Protein AF-A0AAJ4EI04-F1 (afdb_monomer_lite)

Structure (mmCIF, N/CA/C/O backbone):
data_AF-A0AAJ4EI04-F1
#
_entry.id   AF-A0AAJ4EI04-F1
#
loop_
_atom_site.group_PDB
_atom_site.id
_atom_site.type_symbol
_atom_site.label_atom_id
_atom_site.label_alt_id
_atom_site.label_comp_id
_atom_site.label_asym_id
_atom_site.label_entity_id
_atom_site.label_seq_id
_atom_site.pdbx_PDB_ins_code
_atom_site.Cartn_x
_atom_site.Cartn_y
_atom_site.Cartn_z
_atom_site.occupancy
_atom_site.B_iso_or_equiv
_atom_site.auth_seq_id
_atom_site.auth_comp_id
_atom_site.auth_asym_id
_atom_site.auth_atom_id
_atom_site.pdbx_PDB_model_num
ATOM 1 N N . MET A 1 1 ? -4.754 -14.774 -13.300 1.00 37.78 1 MET A N 1
ATOM 2 C CA . MET A 1 1 ? -5.335 -13.905 -14.347 1.00 37.78 1 MET A CA 1
ATOM 3 C C . MET A 1 1 ? -5.251 -12.478 -13.816 1.00 37.78 1 MET A C 1
ATOM 5 O O . MET A 1 1 ? -5.913 -12.200 -12.828 1.00 37.78 1 MET A O 1
ATOM 9 N N . LEU A 1 2 ? -4.369 -11.623 -14.353 1.00 42.38 2 LEU A N 1
ATOM 10 C CA . LEU A 1 2 ? -4.310 -10.203 -13.968 1.00 42.38 2 LEU A CA 1
ATOM 11 C C . LEU A 1 2 ? -5.656 -9.576 -14.344 1.00 42.38 2 LEU A C 1
ATOM 13 O O . LEU A 1 2 ? -5.973 -9.456 -15.527 1.00 42.38 2 LEU A O 1
ATOM 17 N N . THR A 1 3 ? -6.494 -9.260 -13.361 1.00 47.09 3 THR A N 1
ATOM 18 C CA . THR A 1 3 ? -7.736 -8.535 -13.624 1.00 47.09 3 THR A CA 1
ATOM 19 C C . THR A 1 3 ? -7.362 -7.163 -14.186 1.00 47.09 3 THR A C 1
ATOM 21 O O . THR A 1 3 ? -6.405 -6.538 -13.729 1.00 47.09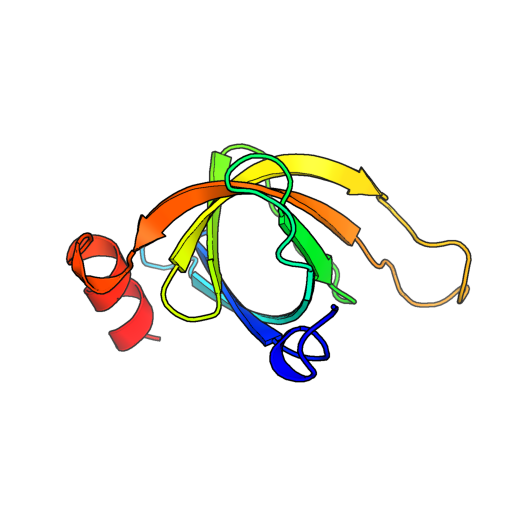 3 THR A O 1
ATOM 24 N N . LYS A 1 4 ? -8.096 -6.671 -15.197 1.00 49.34 4 LYS A N 1
ATOM 25 C CA . LYS A 1 4 ? -7.868 -5.334 -15.788 1.00 49.34 4 LYS A CA 1
ATOM 26 C C . LYS A 1 4 ? -7.805 -4.215 -14.732 1.00 49.34 4 LYS A C 1
ATOM 28 O O . LYS A 1 4 ? -7.178 -3.196 -14.984 1.00 49.34 4 LYS A O 1
ATOM 33 N N . ASN A 1 5 ? -8.383 -4.443 -13.550 1.00 52.00 5 ASN A N 1
ATOM 34 C CA . ASN A 1 5 ? -8.372 -3.544 -12.394 1.00 52.00 5 ASN A CA 1
ATOM 35 C C . ASN A 1 5 ? -6.979 -3.319 -11.774 1.00 52.00 5 ASN A C 1
ATOM 37 O O . ASN A 1 5 ? -6.815 -2.377 -11.006 1.00 52.00 5 ASN A O 1
ATOM 41 N N . GLY A 1 6 ? -5.988 -4.169 -12.063 1.00 57.62 6 GLY A N 1
ATOM 42 C CA . GLY A 1 6 ? -4.619 -3.984 -11.573 1.00 57.62 6 GLY A CA 1
ATOM 43 C C . GLY A 1 6 ? -3.852 -2.878 -12.306 1.00 57.62 6 GLY A C 1
ATOM 44 O O . GLY A 1 6 ? -3.047 -2.159 -11.711 1.00 57.62 6 GLY A O 1
ATOM 45 N N . LEU A 1 7 ? -4.136 -2.691 -13.599 1.00 62.56 7 LEU A N 1
ATOM 46 C CA . LEU A 1 7 ? -3.555 -1.633 -14.427 1.00 62.56 7 LEU A CA 1
ATOM 47 C C . LEU A 1 7 ? -4.177 -0.279 -14.069 1.00 62.56 7 LEU A C 1
ATOM 49 O O . LEU A 1 7 ? -5.343 -0.033 -14.359 1.00 62.56 7 LEU A O 1
ATOM 53 N N . ASN A 1 8 ? -3.365 0.614 -13.492 1.00 71.69 8 ASN A N 1
ATOM 54 C CA . ASN A 1 8 ? -3.748 1.953 -13.022 1.00 71.69 8 ASN A CA 1
ATOM 55 C C . ASN A 1 8 ? -4.670 1.962 -11.793 1.00 71.69 8 ASN A C 1
ATOM 57 O O . ASN A 1 8 ? -5.552 2.817 -11.684 1.00 71.69 8 ASN A O 1
ATOM 61 N N . ALA A 1 9 ? -4.454 1.033 -10.863 1.00 82.69 9 ALA A N 1
ATOM 62 C CA . ALA A 1 9 ? -5.127 1.051 -9.578 1.00 82.69 9 ALA A CA 1
ATOM 63 C C . ALA A 1 9 ? -4.814 2.347 -8.815 1.00 82.69 9 ALA A C 1
ATOM 65 O O . ALA A 1 9 ? -3.668 2.799 -8.720 1.00 82.69 9 ALA A O 1
ATOM 66 N N . GLU A 1 10 ? -5.859 2.947 -8.261 1.00 87.81 10 GLU A N 1
ATOM 67 C CA . GLU A 1 10 ? -5.740 4.101 -7.388 1.00 87.81 10 GLU A CA 1
ATOM 68 C C . GLU A 1 10 ? -5.357 3.634 -5.981 1.00 87.81 10 GLU A C 1
ATOM 70 O O . GLU A 1 10 ? -6.025 2.776 -5.398 1.00 87.81 10 GLU A O 1
ATOM 75 N N . ALA A 1 11 ? -4.265 4.180 -5.451 1.00 89.75 11 ALA A N 1
ATOM 76 C CA . ALA A 1 11 ? -3.708 3.792 -4.169 1.00 89.75 11 ALA A CA 1
ATOM 77 C C . ALA A 1 11 ? -3.556 5.000 -3.239 1.00 89.75 11 ALA A C 1
ATOM 79 O O . ALA A 1 11 ? -3.079 6.064 -3.638 1.00 89.75 11 ALA A O 1
ATOM 80 N N . TYR A 1 12 ? -3.924 4.811 -1.973 1.00 90.81 12 TYR A N 1
ATOM 81 C CA . TYR A 1 12 ? -3.704 5.783 -0.905 1.00 90.81 12 TYR A CA 1
ATOM 82 C C . TYR A 1 12 ? -2.552 5.311 -0.022 1.00 90.81 12 TYR A C 1
ATOM 84 O O . TYR A 1 12 ? -2.661 4.284 0.644 1.00 90.81 12 TYR A O 1
ATOM 92 N N . PHE A 1 13 ? -1.458 6.065 0.006 1.00 89.31 13 PHE A N 1
ATOM 93 C CA . PHE A 1 13 ? -0.289 5.801 0.841 1.00 89.31 13 PHE A CA 1
ATOM 94 C C . PHE A 1 13 ? -0.375 6.612 2.128 1.00 89.31 13 PHE A C 1
ATOM 96 O O . PHE A 1 13 ? -0.415 7.837 2.078 1.00 89.31 13 PHE A O 1
ATOM 103 N N . VAL A 1 14 ? -0.375 5.944 3.278 1.00 87.69 14 VAL A N 1
ATOM 104 C CA . VAL A 1 14 ? -0.352 6.569 4.605 1.00 87.69 14 VAL A CA 1
ATOM 105 C C . VAL A 1 14 ? 1.082 6.550 5.128 1.00 87.69 14 VAL A C 1
ATOM 107 O O . VAL A 1 14 ? 1.523 5.574 5.739 1.00 87.69 14 VAL A O 1
ATOM 110 N N . ILE A 1 15 ? 1.804 7.642 4.886 1.00 83.25 15 ILE A N 1
ATOM 111 C CA . ILE A 1 15 ? 3.243 7.750 5.148 1.00 83.25 15 ILE A CA 1
ATOM 112 C C . ILE A 1 15 ? 3.490 8.123 6.614 1.00 83.25 15 ILE A C 1
ATOM 114 O O . ILE A 1 15 ? 2.901 9.066 7.154 1.00 83.25 15 ILE A O 1
ATOM 118 N N . ASN A 1 16 ? 4.393 7.402 7.279 1.00 76.31 16 ASN A N 1
ATOM 119 C CA . ASN A 1 16 ? 4.690 7.531 8.708 1.00 76.31 16 ASN A CA 1
ATOM 120 C C . ASN A 1 16 ? 3.458 7.331 9.617 1.00 76.31 16 ASN A C 1
ATOM 122 O O . ASN A 1 16 ? 3.448 7.804 10.754 1.00 76.31 16 ASN A O 1
ATOM 126 N N . SER A 1 17 ? 2.393 6.684 9.122 1.00 65.94 17 SER A N 1
ATOM 127 C CA . SER A 1 17 ? 1.133 6.453 9.853 1.00 65.94 17 SER A CA 1
ATOM 128 C C . SER A 1 17 ? 0.473 7.715 10.450 1.00 65.94 17 SER A C 1
ATOM 130 O O . SER A 1 17 ? -0.322 7.620 11.391 1.00 65.94 17 SER A O 1
ATOM 132 N N . LYS A 1 18 ? 0.780 8.909 9.918 1.00 68.69 18 LYS A N 1
ATOM 133 C CA . LYS A 1 18 ? 0.216 10.186 10.382 1.00 68.69 18 LYS A CA 1
ATOM 134 C C . LYS A 1 18 ? -0.941 10.638 9.479 1.00 68.69 18 LYS A C 1
ATOM 136 O O . LYS A 1 18 ? -0.796 10.586 8.261 1.00 68.69 18 LYS A O 1
ATOM 141 N N . PRO A 1 19 ? -2.041 11.177 10.044 1.00 64.12 19 PRO A N 1
ATOM 142 C CA . PRO A 1 19 ? -3.211 11.603 9.272 1.00 64.12 19 PRO A CA 1
ATOM 143 C C . PRO A 1 19 ? -2.925 12.605 8.150 1.00 64.12 19 PRO A C 1
ATOM 145 O O . PRO A 1 19 ? -3.536 12.543 7.094 1.00 64.12 19 PRO A O 1
ATOM 148 N N . LYS A 1 20 ? -1.981 13.524 8.379 1.00 69.56 20 LYS A N 1
ATOM 149 C CA . LYS A 1 20 ? -1.640 14.602 7.437 1.00 69.56 20 LYS A CA 1
ATOM 150 C C . LYS A 1 20 ? -0.795 14.138 6.245 1.00 69.56 20 LYS A C 1
ATOM 152 O O . LYS A 1 20 ? -0.560 14.919 5.335 1.00 69.56 20 LYS A O 1
ATOM 157 N N . ASN A 1 21 ? -0.339 12.887 6.256 1.00 82.62 21 ASN A N 1
ATOM 158 C CA . ASN A 1 21 ? 0.604 12.349 5.281 1.00 82.62 21 ASN A CA 1
ATOM 159 C C . ASN A 1 21 ? -0.027 11.219 4.464 1.00 82.62 21 ASN A C 1
ATOM 161 O O . ASN A 1 21 ? 0.617 10.203 4.196 1.00 82.62 21 ASN A O 1
ATOM 165 N N . VAL A 1 22 ? -1.300 11.375 4.110 1.00 87.06 22 VAL A N 1
ATOM 166 C CA . VAL A 1 22 ? -1.918 10.519 3.104 1.00 87.06 22 VAL A CA 1
ATOM 167 C C . VAL A 1 22 ? -1.605 11.110 1.729 1.00 87.06 22 VAL A C 1
ATOM 169 O O . VAL A 1 22 ? -1.638 12.327 1.545 1.00 87.06 22 VAL A O 1
ATOM 172 N N . LYS A 1 23 ? -1.214 10.262 0.783 1.00 88.81 23 LYS A N 1
ATOM 173 C CA . LYS A 1 23 ? -0.999 10.649 -0.610 1.00 88.81 23 LYS A CA 1
ATOM 174 C C . LYS A 1 23 ? -1.725 9.694 -1.531 1.00 88.81 23 LYS A C 1
ATOM 176 O O . LYS A 1 23 ? -1.576 8.479 -1.417 1.00 88.81 23 LYS 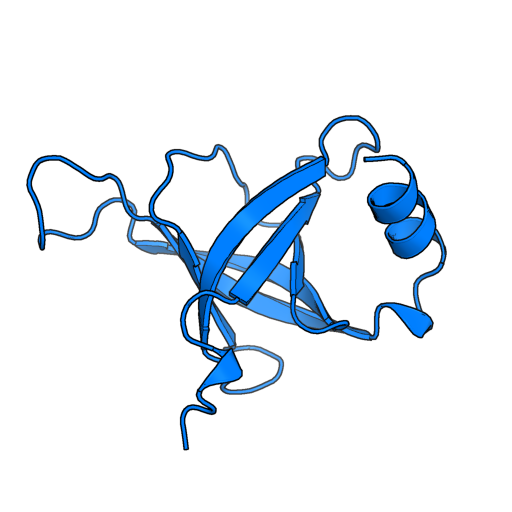A O 1
ATOM 181 N N . LYS A 1 24 ? -2.482 10.268 -2.454 1.00 90.44 24 LYS A N 1
ATOM 182 C CA . LYS A 1 24 ? -3.232 9.554 -3.476 1.00 90.44 24 LYS A CA 1
ATOM 183 C C . LYS A 1 24 ? -2.406 9.481 -4.757 1.00 90.44 24 LYS A C 1
ATOM 185 O O . LYS A 1 24 ? -2.046 10.519 -5.301 1.00 90.44 24 LYS A O 1
ATOM 190 N N . ILE A 1 25 ? -2.098 8.271 -5.217 1.00 88.31 25 ILE A N 1
ATOM 191 C CA . ILE A 1 25 ? -1.232 8.023 -6.379 1.00 88.31 25 ILE A CA 1
ATOM 192 C C . ILE A 1 25 ? -1.835 6.914 -7.239 1.00 88.31 25 ILE A C 1
ATOM 194 O O . ILE A 1 25 ? -2.478 5.994 -6.733 1.00 88.31 25 ILE A O 1
ATOM 198 N N . LYS A 1 26 ? -1.611 6.983 -8.553 1.00 87.06 26 LYS A N 1
ATOM 199 C CA . LYS A 1 26 ? -1.928 5.882 -9.468 1.00 87.06 26 LYS A CA 1
ATOM 200 C C . LYS A 1 26 ? -0.731 4.949 -9.597 1.00 87.06 26 LYS A C 1
ATOM 202 O O . LYS A 1 26 ? 0.383 5.385 -9.874 1.00 87.06 26 LYS A O 1
ATOM 207 N N . GLY A 1 27 ? -0.973 3.658 -9.416 1.00 86.12 27 GLY A N 1
ATOM 208 C CA . GLY A 1 27 ? 0.045 2.624 -9.538 1.00 86.12 27 GLY A CA 1
ATOM 209 C C . GLY A 1 27 ? -0.438 1.440 -10.361 1.00 86.12 27 GLY A C 1
ATOM 210 O O . GLY A 1 27 ? -1.625 1.268 -10.630 1.00 86.12 27 GLY A O 1
ATOM 211 N N . HIS A 1 28 ? 0.496 0.592 -10.761 1.00 88.31 28 HIS A N 1
ATOM 212 C CA . HIS A 1 28 ? 0.179 -0.729 -11.276 1.00 88.31 28 HIS A CA 1
ATOM 213 C C . HIS A 1 28 ? 0.177 -1.709 -10.105 1.00 88.31 28 HIS A C 1
ATOM 215 O O . HIS A 1 28 ? 1.226 -2.000 -9.529 1.00 88.31 28 HIS A O 1
ATOM 221 N N . PHE A 1 29 ? -1.009 -2.176 -9.729 1.00 88.69 29 PHE A N 1
ATOM 222 C CA . PHE A 1 29 ? -1.205 -3.117 -8.638 1.00 88.69 29 PHE A CA 1
ATOM 223 C C . PHE A 1 29 ? -1.375 -4.531 -9.186 1.00 88.69 29 PHE A C 1
ATOM 225 O O . PHE A 1 29 ? -2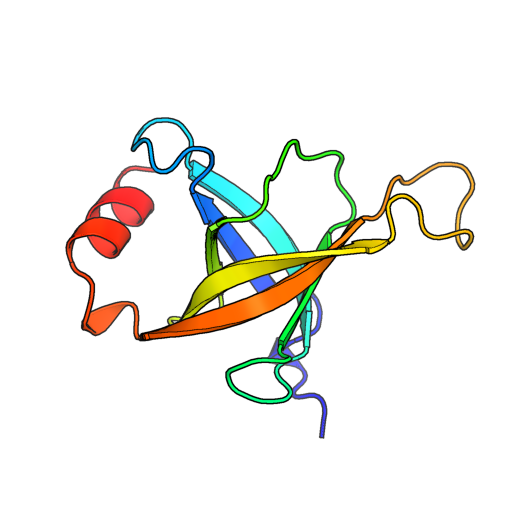.192 -4.784 -10.067 1.00 88.69 29 PHE A O 1
ATOM 232 N N . VAL A 1 30 ? -0.611 -5.466 -8.637 1.00 87.25 30 VAL A N 1
ATOM 233 C CA . VAL A 1 30 ? -0.702 -6.887 -8.950 1.00 87.25 30 VAL A CA 1
ATOM 234 C C . VAL A 1 30 ? -1.052 -7.623 -7.668 1.00 87.25 30 VAL A C 1
ATOM 236 O O . VAL A 1 30 ? -0.204 -7.833 -6.799 1.00 87.25 30 VAL A O 1
ATOM 239 N N . GLU A 1 31 ? -2.315 -8.014 -7.557 1.00 82.69 31 GLU A N 1
ATOM 240 C CA . GLU A 1 31 ? -2.779 -8.900 -6.496 1.00 82.69 31 GLU A CA 1
ATOM 241 C C . GLU A 1 31 ? -2.348 -10.330 -6.821 1.00 82.69 31 GLU A C 1
ATOM 243 O O . GLU A 1 31 ? -2.650 -10.838 -7.901 1.00 82.69 31 GLU A O 1
ATOM 248 N N . ASN A 1 32 ? -1.605 -10.963 -5.913 1.00 76.25 32 ASN A N 1
ATOM 249 C CA . ASN A 1 32 ? -1.062 -12.303 -6.155 1.00 76.25 32 ASN A CA 1
ATOM 250 C C . ASN A 1 32 ? -1.431 -13.269 -5.023 1.00 76.25 32 ASN A C 1
ATOM 252 O O . ASN A 1 32 ? -2.002 -14.321 -5.274 1.00 76.25 32 ASN A O 1
ATOM 256 N N . LEU A 1 33 ? -1.136 -12.894 -3.775 1.00 68.56 33 LEU A N 1
ATOM 257 C CA . LEU A 1 33 ? -1.455 -13.604 -2.529 1.00 68.56 33 LEU A CA 1
ATOM 258 C C . LEU A 1 33 ? -1.410 -12.582 -1.372 1.00 68.56 33 LEU A C 1
ATOM 260 O O . LEU A 1 33 ? -0.788 -11.523 -1.547 1.00 68.56 33 LEU A O 1
ATOM 264 N N . PRO A 1 34 ? -1.976 -12.873 -0.181 1.00 71.50 34 PRO A N 1
ATOM 265 C CA . PRO A 1 34 ? -1.998 -11.921 0.930 1.00 71.50 34 PRO A CA 1
ATOM 266 C C . PRO A 1 34 ? -0.612 -11.425 1.364 1.00 71.50 34 PRO A C 1
ATOM 268 O O . PRO A 1 34 ? -0.534 -10.348 1.920 1.00 71.50 34 PRO A O 1
ATOM 271 N N . ILE A 1 35 ? 0.492 -12.128 1.092 1.00 73.50 35 ILE A N 1
ATOM 272 C CA . ILE A 1 35 ? 1.849 -11.712 1.526 1.00 73.50 35 ILE A CA 1
ATOM 273 C C . ILE A 1 35 ? 2.757 -11.315 0.336 1.00 73.50 35 ILE A C 1
ATOM 275 O O . ILE A 1 35 ? 3.910 -10.936 0.508 1.00 73.50 35 ILE A O 1
ATOM 279 N N . ASN A 1 36 ? 2.253 -11.378 -0.901 1.00 81.81 36 ASN A N 1
ATOM 280 C CA . ASN A 1 36 ? 3.064 -11.190 -2.115 1.00 81.81 36 ASN A CA 1
ATOM 281 C C . ASN A 1 36 ? 2.401 -10.301 -3.170 1.00 81.81 36 ASN A C 1
ATOM 283 O O . ASN A 1 36 ? 2.762 -10.360 -4.349 1.00 81.81 36 ASN A O 1
ATOM 287 N N . SER A 1 37 ? 1.431 -9.487 -2.762 1.00 88.69 37 SER A N 1
ATOM 288 C CA . SER A 1 37 ? 0.877 -8.479 -3.660 1.00 88.69 37 SER A CA 1
ATOM 289 C C . SER A 1 37 ? 1.941 -7.422 -3.949 1.00 88.69 37 SER A C 1
ATOM 291 O O . SER A 1 37 ? 2.865 -7.221 -3.158 1.00 88.69 37 SER A O 1
ATOM 293 N N . LYS A 1 38 ? 1.868 -6.780 -5.109 1.00 90.19 38 LYS A N 1
ATOM 294 C CA . LYS A 1 38 ? 2.880 -5.821 -5.551 1.00 90.19 38 LYS A CA 1
ATOM 295 C C . LYS A 1 38 ? 2.229 -4.543 -6.026 1.00 90.19 38 LYS A C 1
ATOM 297 O O . LYS A 1 38 ? 1.161 -4.586 -6.629 1.00 90.19 38 LYS A O 1
ATOM 302 N N . ILE A 1 39 ? 2.896 -3.420 -5.804 1.00 89.06 39 ILE A N 1
ATOM 303 C CA . ILE A 1 39 ? 2.522 -2.153 -6.423 1.00 89.06 39 ILE A CA 1
ATOM 304 C C . ILE A 1 39 ? 3.746 -1.494 -7.042 1.00 89.06 39 ILE A C 1
ATOM 306 O O . ILE A 1 39 ? 4.808 -1.421 -6.424 1.00 89.06 39 ILE A O 1
ATOM 310 N N . ILE A 1 40 ? 3.585 -1.034 -8.276 1.00 88.25 40 ILE A N 1
ATOM 311 C CA . ILE A 1 40 ? 4.588 -0.277 -9.015 1.00 88.25 40 ILE A CA 1
ATOM 312 C C . ILE A 1 40 ? 4.062 1.145 -9.156 1.00 88.25 40 ILE A C 1
ATOM 314 O O . ILE A 1 40 ? 2.971 1.350 -9.688 1.00 88.25 40 ILE A O 1
ATOM 318 N N . ILE A 1 41 ? 4.830 2.121 -8.688 1.00 86.19 41 ILE A N 1
ATOM 319 C CA . ILE A 1 41 ? 4.519 3.546 -8.831 1.00 86.19 41 ILE A CA 1
ATOM 320 C C . ILE A 1 41 ? 5.531 4.197 -9.765 1.00 86.19 41 ILE A C 1
ATOM 322 O O . ILE A 1 41 ? 6.695 3.802 -9.789 1.00 86.19 41 ILE A O 1
ATOM 326 N N . LEU A 1 42 ? 5.081 5.180 -10.542 1.00 79.19 42 LEU A N 1
ATOM 327 C CA . LEU A 1 42 ? 5.902 5.927 -11.503 1.00 79.19 42 LEU A CA 1
ATOM 328 C C . LEU A 1 42 ? 6.183 7.357 -11.016 1.00 79.19 42 LEU A C 1
ATOM 330 O O . LEU A 1 42 ? 6.324 8.274 -11.819 1.00 79.19 42 LEU A O 1
ATOM 334 N N . GLU A 1 43 ? 6.22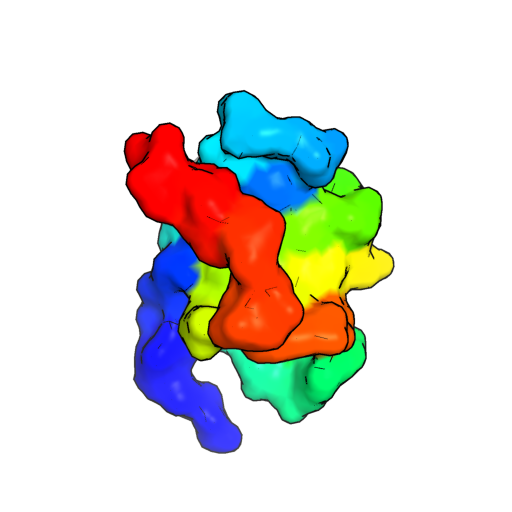9 7.541 -9.700 1.00 76.69 43 GLU A N 1
ATOM 335 C CA . GLU A 1 43 ? 6.471 8.816 -9.031 1.00 76.69 43 GLU A CA 1
ATOM 336 C C . GLU A 1 43 ? 7.529 8.610 -7.947 1.00 76.69 43 GLU A C 1
ATOM 338 O O . GLU A 1 43 ? 7.554 7.558 -7.298 1.00 76.69 43 GLU A O 1
ATOM 343 N N . ASP A 1 44 ? 8.377 9.619 -7.734 1.00 71.69 44 ASP A N 1
ATOM 344 C CA . ASP A 1 44 ? 9.298 9.618 -6.601 1.00 71.69 44 ASP A CA 1
ATOM 345 C C . ASP A 1 44 ? 8.499 9.867 -5.318 1.00 71.69 44 ASP A C 1
ATOM 347 O O . ASP A 1 44 ? 8.002 10.969 -5.051 1.00 7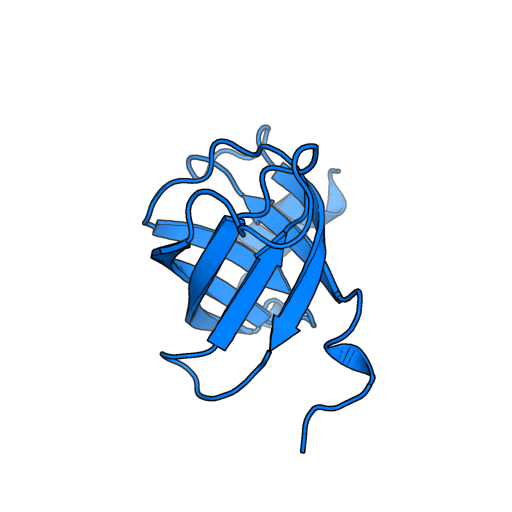1.69 44 ASP A O 1
ATOM 351 N N . LEU A 1 45 ? 8.320 8.799 -4.539 1.00 75.38 45 LEU A N 1
ATOM 352 C CA . LEU A 1 45 ? 7.668 8.868 -3.248 1.00 75.38 45 LEU A CA 1
ATOM 353 C C . LEU A 1 45 ? 8.542 8.259 -2.156 1.00 75.38 45 LEU A C 1
ATOM 355 O O . LEU A 1 45 ? 8.912 7.084 -2.184 1.00 75.38 45 LEU A O 1
ATOM 359 N N . LEU A 1 46 ? 8.799 9.072 -1.130 1.00 77.69 46 LEU A N 1
ATOM 360 C CA . LEU A 1 46 ? 9.465 8.663 0.101 1.00 77.69 46 LEU A CA 1
ATOM 361 C C . LEU A 1 46 ? 8.537 7.774 0.938 1.00 77.69 46 LEU A C 1
ATOM 363 O O . LEU A 1 46 ? 7.927 8.232 1.904 1.00 77.69 46 LEU A O 1
ATOM 367 N N . ILE A 1 47 ? 8.435 6.505 0.548 1.00 81.88 47 ILE A N 1
ATOM 368 C CA . ILE A 1 47 ? 7.709 5.472 1.286 1.00 81.88 47 ILE A CA 1
ATOM 369 C C . ILE A 1 47 ? 8.694 4.531 1.971 1.00 81.88 47 ILE A C 1
ATOM 371 O O . ILE A 1 47 ? 9.702 4.136 1.375 1.00 81.88 47 ILE A O 1
ATOM 375 N N . LYS A 1 48 ? 8.393 4.157 3.215 1.00 84.62 48 LYS A N 1
ATOM 376 C CA . LYS A 1 48 ? 9.202 3.250 4.029 1.00 84.62 48 LYS A CA 1
ATOM 377 C C . LYS A 1 48 ? 8.495 1.918 4.250 1.00 84.62 48 LYS A C 1
ATOM 379 O O . LYS A 1 48 ? 7.288 1.775 4.067 1.00 84.62 48 LYS A O 1
ATOM 384 N N . GLU A 1 49 ? 9.272 0.927 4.665 1.00 86.81 49 GLU A N 1
ATOM 385 C CA . GLU A 1 49 ? 8.722 -0.322 5.180 1.00 86.81 49 GLU A CA 1
ATOM 386 C C . GLU A 1 49 ? 7.765 -0.039 6.350 1.00 86.81 49 GLU A C 1
ATOM 388 O O . GLU A 1 49 ? 7.994 0.879 7.139 1.00 86.81 49 GLU A O 1
ATOM 393 N N . ASN A 1 50 ? 6.694 -0.823 6.451 1.00 88.69 50 ASN A N 1
ATOM 394 C CA . ASN A 1 50 ? 5.576 -0.670 7.388 1.00 88.69 50 ASN A CA 1
ATOM 395 C C . ASN A 1 50 ? 4.630 0.515 7.150 1.00 88.69 50 ASN A C 1
ATOM 397 O O . ASN A 1 50 ? 3.618 0.607 7.854 1.00 88.69 50 ASN A O 1
ATOM 401 N N . ASP A 1 51 ? 4.879 1.375 6.157 1.00 90.88 51 ASP A N 1
ATOM 402 C CA . ASP A 1 51 ? 3.847 2.310 5.707 1.00 90.88 51 ASP A CA 1
ATOM 403 C C . ASP A 1 51 ? 2.647 1.535 5.150 1.00 90.88 51 ASP A C 1
ATOM 405 O O . ASP A 1 51 ? 2.782 0.443 4.584 1.00 90.88 51 ASP A O 1
ATOM 409 N N . ASN A 1 52 ? 1.453 2.098 5.340 1.00 92.06 52 ASN A N 1
ATOM 410 C CA . ASN A 1 52 ? 0.220 1.451 4.905 1.00 92.06 52 ASN A CA 1
ATOM 411 C C . ASN A 1 52 ? -0.159 1.957 3.516 1.00 92.06 52 ASN A C 1
ATOM 413 O O . ASN A 1 52 ? -0.080 3.155 3.245 1.00 92.06 52 ASN A O 1
ATOM 417 N N . VAL A 1 53 ? -0.622 1.056 2.660 1.00 92.00 53 VAL A N 1
ATOM 418 C CA . VAL A 1 53 ? -1.197 1.387 1.362 1.00 92.00 53 VAL A CA 1
ATOM 419 C C . VAL A 1 53 ? -2.593 0.794 1.267 1.00 92.00 53 VAL A C 1
ATOM 421 O O . VAL A 1 53 ? -2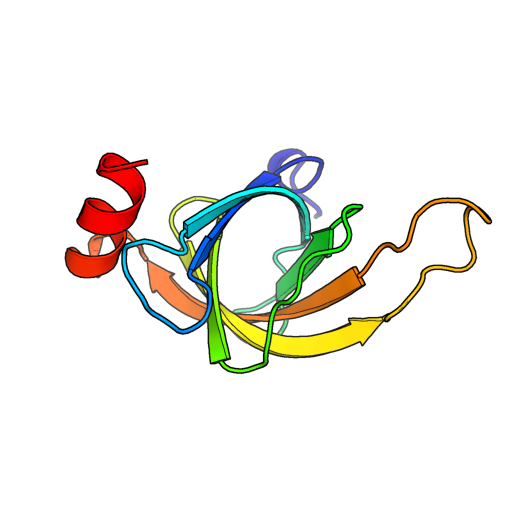.823 -0.349 1.655 1.00 92.00 53 VAL A O 1
ATOM 424 N N . ILE A 1 54 ? -3.537 1.581 0.773 1.00 92.38 54 ILE A N 1
ATOM 425 C CA . ILE A 1 54 ? -4.911 1.151 0.562 1.00 92.38 54 ILE A CA 1
ATOM 426 C C . ILE A 1 54 ? -5.160 1.113 -0.935 1.00 92.38 54 ILE A C 1
ATOM 428 O O . ILE A 1 54 ? -4.985 2.124 -1.610 1.00 92.38 54 ILE A O 1
ATOM 432 N N . VAL A 1 55 ? -5.567 -0.045 -1.444 1.00 90.62 55 VAL A N 1
ATOM 433 C CA . VAL A 1 55 ? -5.875 -0.259 -2.860 1.00 90.62 55 VAL A CA 1
ATOM 434 C C . VAL A 1 55 ? -7.020 -1.258 -2.971 1.00 90.62 55 VAL A C 1
ATOM 436 O O . VAL A 1 55 ? -7.066 -2.240 -2.231 1.00 90.62 55 VAL A O 1
ATOM 439 N N . ASN A 1 56 ? -7.984 -0.989 -3.853 1.00 88.19 56 ASN A N 1
ATOM 440 C CA . ASN A 1 56 ? -9.163 -1.840 -4.075 1.00 88.19 56 ASN A CA 1
ATOM 441 C C . ASN A 1 56 ? -9.933 -2.210 -2.787 1.00 88.19 56 ASN A C 1
ATOM 443 O O . ASN A 1 56 ? -10.436 -3.320 -2.649 1.00 88.19 56 ASN A O 1
ATOM 447 N N . GLY A 1 57 ? -10.007 -1.289 -1.819 1.00 87.56 57 GLY A N 1
ATOM 448 C CA . GLY A 1 57 ? -10.697 -1.522 -0.544 1.00 87.56 57 GLY A CA 1
ATOM 449 C C . GLY A 1 57 ? -9.955 -2.445 0.430 1.00 87.56 57 GLY A C 1
ATOM 450 O O . GLY A 1 57 ? -10.501 -2.766 1.482 1.00 87.56 57 GLY A O 1
ATOM 451 N N . ASN A 1 58 ? -8.719 -2.831 0.124 1.00 91.12 58 ASN A N 1
ATOM 452 C CA . ASN A 1 58 ? -7.844 -3.614 0.989 1.00 91.12 58 ASN A CA 1
ATOM 453 C C . ASN A 1 58 ? -6.735 -2.726 1.554 1.00 91.12 58 ASN A C 1
ATOM 455 O O . ASN A 1 58 ? -6.220 -1.845 0.865 1.00 91.12 58 ASN A O 1
ATOM 459 N N . VAL A 1 59 ? -6.363 -2.968 2.808 1.00 92.06 59 VAL A N 1
ATOM 460 C CA . VAL A 1 59 ? -5.253 -2.296 3.482 1.00 92.06 59 VAL A CA 1
ATOM 461 C C . VAL A 1 59 ? -4.071 -3.247 3.518 1.00 92.06 59 VAL A C 1
ATOM 463 O O . VAL A 1 59 ? -4.160 -4.349 4.057 1.00 92.06 59 VAL A O 1
ATOM 466 N N . PHE A 1 60 ? -2.951 -2.803 2.973 1.00 93.19 60 PHE A N 1
ATOM 467 C CA . PHE A 1 60 ? -1.687 -3.516 2.985 1.00 93.19 60 PHE A CA 1
ATOM 468 C C . PHE A 1 60 ? -0.636 -2.716 3.748 1.00 93.19 60 PHE A C 1
ATOM 470 O O . PHE A 1 60 ? -0.710 -1.492 3.845 1.00 93.19 60 PHE A O 1
ATOM 477 N N . LYS A 1 61 ? 0.388 -3.407 4.233 1.00 93.12 61 LYS A N 1
ATOM 478 C CA . LYS A 1 61 ? 1.660 -2.822 4.649 1.00 93.12 61 LYS A CA 1
ATOM 479 C C . LYS A 1 61 ? 2.711 -3.061 3.586 1.00 93.12 61 LYS A C 1
ATOM 481 O O . LYS A 1 61 ? 2.745 -4.128 2.973 1.00 93.12 61 LYS A O 1
ATOM 486 N N . ILE A 1 62 ? 3.605 -2.098 3.419 1.00 91.75 62 ILE A N 1
ATOM 487 C CA . ILE A 1 62 ? 4.810 -2.295 2.620 1.00 91.75 62 ILE A CA 1
ATOM 488 C C . ILE A 1 62 ? 5.759 -3.181 3.406 1.00 91.75 62 ILE A C 1
ATOM 490 O O . ILE A 1 62 ? 6.244 -2.795 4.466 1.00 91.75 62 ILE A O 1
ATOM 494 N N . SER A 1 63 ? 6.007 -4.371 2.877 1.00 89.69 63 SER A N 1
ATOM 495 C CA . SER A 1 63 ? 6.904 -5.343 3.490 1.00 89.69 63 SER A CA 1
ATOM 496 C C . SER A 1 63 ? 8.326 -5.219 2.959 1.00 89.69 63 SER A C 1
ATOM 498 O O . SER A 1 63 ? 9.270 -5.584 3.641 1.00 89.69 63 SER A O 1
ATOM 500 N N . GLN A 1 64 ? 8.495 -4.765 1.715 1.00 87.44 64 GLN A N 1
ATOM 501 C CA . GLN A 1 64 ? 9.813 -4.639 1.099 1.00 87.44 64 GLN A CA 1
ATOM 502 C C . GLN A 1 64 ? 9.763 -3.693 -0.099 1.00 87.44 64 GLN A C 1
ATOM 504 O O . GLN A 1 64 ? 8.826 -3.743 -0.897 1.00 87.44 64 GLN A O 1
ATOM 509 N N . LYS A 1 65 ? 10.810 -2.886 -0.287 1.00 85.50 65 LYS A N 1
ATOM 510 C CA . LYS A 1 65 ? 11.067 -2.202 -1.560 1.00 85.50 65 LYS A CA 1
ATOM 511 C C . LYS A 1 65 ? 11.865 -3.137 -2.474 1.00 85.50 65 LYS A C 1
ATOM 513 O O . LYS A 1 65 ? 12.960 -3.554 -2.110 1.00 85.50 65 LYS A O 1
ATOM 518 N N . ILE A 1 66 ? 11.295 -3.508 -3.619 1.00 81.19 66 ILE A N 1
ATOM 519 C CA . ILE A 1 66 ? 11.882 -4.473 -4.563 1.00 81.19 66 ILE A CA 1
ATOM 520 C C . ILE A 1 66 ? 12.788 -3.756 -5.572 1.00 81.19 66 ILE A C 1
ATOM 522 O O . ILE A 1 66 ? 13.917 -4.183 -5.791 1.00 81.19 66 ILE A O 1
ATOM 526 N N . ILE A 1 67 ? 12.313 -2.663 -6.178 1.00 73.31 67 ILE A N 1
ATOM 527 C CA . ILE A 1 67 ? 13.050 -1.919 -7.212 1.00 73.31 67 ILE A CA 1
ATOM 528 C C . ILE A 1 67 ? 13.097 -0.440 -6.831 1.00 73.31 67 ILE A C 1
ATOM 530 O O . ILE A 1 67 ? 12.069 0.147 -6.502 1.00 73.31 67 ILE A O 1
ATOM 534 N N . ASN A 1 68 ? 14.291 0.159 -6.895 1.00 65.19 68 ASN A N 1
ATOM 535 C CA . ASN A 1 68 ? 14.494 1.598 -6.688 1.00 65.19 68 ASN A CA 1
ATOM 536 C C . ASN A 1 68 ? 14.367 2.418 -7.982 1.00 65.19 68 ASN A C 1
ATOM 538 O O . ASN A 1 68 ? 13.965 3.572 -7.910 1.00 65.19 68 ASN A O 1
ATOM 542 N N . LYS A 1 69 ? 14.729 1.846 -9.141 1.00 63.28 69 LYS A N 1
ATOM 543 C CA . LYS A 1 69 ? 14.614 2.462 -10.476 1.00 63.28 69 LYS A CA 1
ATOM 544 C C . LYS A 1 69 ? 14.402 1.360 -11.523 1.00 63.28 69 LYS A C 1
ATOM 546 O O . LYS A 1 69 ? 15.275 0.500 -11.642 1.00 63.28 69 LYS A O 1
ATOM 551 N N . HIS A 1 70 ? 13.300 1.351 -12.289 1.00 54.94 70 HIS A N 1
ATOM 552 C CA . HIS A 1 70 ? 13.259 0.466 -13.466 1.00 54.94 70 HIS A CA 1
ATOM 553 C C . HIS A 1 70 ? 14.196 1.002 -14.552 1.00 54.94 70 HIS A C 1
ATOM 555 O O . HIS A 1 70 ? 14.156 2.192 -14.863 1.00 54.94 70 HIS A O 1
ATOM 561 N N . PRO A 1 71 ? 14.931 0.123 -15.249 1.00 54.25 71 PRO A N 1
ATOM 562 C CA . PRO A 1 71 ? 15.795 0.513 -16.362 1.00 54.25 71 PRO A CA 1
ATOM 563 C C . PRO A 1 71 ? 15.044 0.864 -17.665 1.00 54.25 71 PRO A C 1
ATOM 565 O O . PRO A 1 71 ? 15.680 1.097 -18.687 1.00 54.25 71 PRO A O 1
ATOM 568 N N . ILE A 1 72 ? 13.704 0.893 -17.676 1.00 55.59 72 ILE A N 1
ATOM 569 C CA . ILE A 1 72 ? 12.909 0.891 -18.922 1.00 55.59 72 ILE A CA 1
ATOM 570 C C . ILE A 1 72 ? 12.810 2.290 -19.565 1.00 55.59 72 ILE A C 1
ATOM 572 O O . ILE A 1 72 ? 12.677 2.393 -20.783 1.00 55.59 72 ILE A O 1
ATOM 576 N N . LYS A 1 73 ? 12.932 3.382 -18.796 1.00 51.53 73 LYS A N 1
ATOM 577 C CA . LYS A 1 73 ? 13.041 4.753 -19.331 1.00 51.53 73 LYS A CA 1
ATOM 578 C C . LYS A 1 73 ? 13.966 5.576 -18.440 1.00 51.53 73 LYS A C 1
ATOM 580 O O . LYS A 1 73 ? 13.694 5.709 -17.253 1.00 51.53 73 LYS A O 1
ATOM 585 N N . LYS A 1 74 ? 15.015 6.180 -19.014 1.00 49.66 74 LYS A N 1
ATOM 586 C CA . LYS A 1 74 ? 16.027 7.031 -18.338 1.00 49.66 74 LYS A CA 1
ATOM 587 C C . LYS A 1 74 ? 15.462 8.231 -17.539 1.00 49.66 74 LYS A C 1
ATOM 589 O O . LYS A 1 74 ? 16.242 8.990 -16.980 1.00 49.66 74 LYS A O 1
ATOM 594 N N . THR A 1 75 ? 14.142 8.420 -17.492 1.00 50.59 75 THR A N 1
ATOM 595 C CA . THR A 1 75 ? 13.463 9.622 -16.983 1.00 50.59 75 THR A CA 1
ATOM 596 C C . THR A 1 75 ? 12.412 9.367 -15.900 1.00 50.59 75 THR A C 1
ATOM 598 O O . THR A 1 75 ? 11.844 10.335 -15.412 1.00 50.59 75 THR A O 1
ATOM 601 N N . PHE A 1 76 ? 12.126 8.120 -15.505 1.00 52.56 76 PHE A N 1
ATOM 602 C CA . PHE A 1 76 ? 11.112 7.846 -14.477 1.00 52.56 76 PHE A CA 1
ATOM 603 C C . PHE A 1 76 ? 11.670 6.909 -13.408 1.00 52.56 76 PHE A C 1
ATOM 605 O O . PHE A 1 76 ? 11.960 5.743 -13.673 1.00 52.56 76 PHE A O 1
ATOM 612 N N . GLU A 1 77 ? 11.824 7.418 -12.189 1.00 56.28 77 GLU A N 1
ATOM 613 C CA . GLU A 1 77 ? 12.184 6.623 -11.016 1.00 56.28 77 GLU A CA 1
ATOM 614 C C . GLU A 1 77 ? 10.977 5.789 -10.582 1.00 56.28 77 GLU A C 1
ATOM 616 O O . GLU A 1 77 ? 10.267 6.119 -9.639 1.00 56.28 77 GLU A O 1
ATOM 621 N N . SER A 1 78 ? 10.677 4.715 -11.314 1.00 67.69 78 SER A N 1
ATOM 622 C CA . SER A 1 78 ? 9.614 3.817 -10.880 1.00 67.69 78 SER A CA 1
ATOM 623 C C . SER A 1 78 ? 10.091 2.962 -9.709 1.00 67.69 78 SER A C 1
ATOM 625 O O . SER A 1 78 ? 11.128 2.295 -9.819 1.00 67.69 78 SER A O 1
ATOM 627 N N . CYS A 1 79 ? 9.298 2.904 -8.647 1.00 80.50 79 CYS A N 1
ATOM 628 C CA . CYS A 1 79 ? 9.555 2.041 -7.503 1.00 80.50 79 CYS A CA 1
ATOM 629 C C . CYS A 1 79 ? 8.574 0.864 -7.491 1.00 80.50 79 CYS A C 1
ATOM 631 O O . CYS A 1 79 ? 7.376 1.051 -7.701 1.00 80.50 79 CYS A O 1
ATOM 633 N N . GLU A 1 80 ? 9.074 -0.343 -7.218 1.00 87.44 80 GLU A N 1
ATOM 634 C CA . GLU A 1 80 ? 8.245 -1.534 -6.984 1.00 87.44 80 GLU A CA 1
ATOM 635 C C . GLU A 1 80 ? 8.295 -1.905 -5.502 1.00 87.44 80 GLU A C 1
ATOM 637 O O . GLU A 1 80 ? 9.379 -1.996 -4.919 1.00 87.44 80 GLU A O 1
ATOM 642 N N . TYR A 1 81 ? 7.134 -2.165 -4.905 1.00 90.00 81 TYR A N 1
ATOM 643 C CA . TYR A 1 81 ? 6.995 -2.565 -3.508 1.00 90.00 81 TYR A CA 1
ATOM 644 C C . TYR A 1 81 ? 6.259 -3.895 -3.389 1.00 90.00 81 TYR A C 1
ATOM 646 O O . TYR A 1 81 ? 5.265 -4.130 -4.079 1.00 90.00 81 TYR A O 1
ATOM 654 N N . ARG A 1 82 ? 6.722 -4.740 -2.464 1.00 91.94 82 ARG A N 1
ATOM 655 C CA . ARG A 1 82 ? 5.979 -5.897 -1.967 1.00 91.94 82 ARG A CA 1
ATOM 656 C C . ARG A 1 82 ? 5.039 -5.455 -0.854 1.00 91.94 82 ARG A C 1
ATOM 658 O O . ARG A 1 82 ? 5.414 -4.659 0.010 1.00 91.94 82 ARG A O 1
ATOM 665 N N . LEU A 1 83 ? 3.835 -6.000 -0.891 1.00 92.25 83 LEU A N 1
ATOM 666 C CA . LEU A 1 83 ? 2.735 -5.683 -0.008 1.00 92.25 83 LEU A CA 1
ATOM 667 C C . LEU A 1 83 ? 2.253 -6.931 0.729 1.00 92.25 83 LEU A C 1
ATOM 669 O O . LEU A 1 83 ? 2.040 -7.985 0.121 1.00 92.25 83 LEU A O 1
ATOM 673 N N . THR A 1 84 ? 1.994 -6.747 2.019 1.00 92.56 84 THR A N 1
ATOM 674 C CA . THR A 1 84 ? 1.348 -7.728 2.889 1.00 92.56 84 THR A CA 1
ATOM 675 C C . THR A 1 84 ? -0.014 -7.203 3.317 1.00 92.56 84 THR A C 1
ATOM 677 O O . THR A 1 84 ? -0.109 -6.124 3.897 1.00 92.56 84 THR A O 1
ATOM 680 N N . LEU A 1 85 ? -1.068 -7.953 3.026 1.00 91.81 85 LEU A N 1
ATOM 681 C CA . LEU A 1 85 ? -2.441 -7.678 3.408 1.00 91.81 85 LEU A CA 1
ATOM 682 C C . LEU A 1 85 ? -2.534 -7.640 4.930 1.00 91.81 85 LEU A C 1
ATOM 684 O O . LEU A 1 85 ? -2.092 -8.558 5.618 1.00 91.81 85 LEU A O 1
ATOM 688 N N . VAL A 1 86 ? -3.116 -6.559 5.433 1.00 91.75 86 VAL A N 1
ATOM 689 C CA . VAL A 1 86 ? -3.458 -6.398 6.842 1.00 91.75 86 VAL A CA 1
ATOM 690 C C . VAL A 1 86 ? -4.902 -6.828 7.043 1.00 91.75 86 VAL A C 1
ATOM 692 O O . VAL A 1 86 ? -5.158 -7.756 7.799 1.00 91.75 86 VAL A O 1
ATOM 695 N N . ASP A 1 87 ? -5.832 -6.153 6.365 1.00 92.56 87 ASP A N 1
ATOM 696 C CA . ASP A 1 87 ? -7.270 -6.407 6.455 1.00 92.56 87 ASP A CA 1
ATOM 697 C C . ASP A 1 87 ? -8.016 -5.650 5.337 1.00 92.56 87 ASP A C 1
ATOM 699 O O . ASP A 1 87 ? -7.429 -4.877 4.575 1.00 92.56 87 ASP A O 1
ATOM 703 N N . GLN A 1 88 ? -9.331 -5.823 5.254 1.00 91.00 88 GLN A N 1
ATOM 704 C CA . GLN A 1 88 ? -10.217 -5.012 4.429 1.00 91.00 88 GLN A CA 1
ATOM 705 C C . GLN A 1 88 ? -10.451 -3.637 5.074 1.00 91.00 88 GLN A C 1
ATOM 707 O O . GLN A 1 88 ? -10.645 -3.514 6.282 1.00 91.00 88 GLN A O 1
ATOM 712 N N . LEU A 1 89 ? -10.522 -2.583 4.257 1.00 89.56 89 LEU A N 1
ATOM 713 C CA . LEU A 1 89 ? -10.721 -1.199 4.703 1.00 89.56 89 LEU A CA 1
ATOM 714 C C . LEU A 1 89 ? -11.985 -1.032 5.560 1.00 89.56 89 LEU A C 1
ATOM 716 O O . LEU A 1 89 ? -11.983 -0.249 6.507 1.00 89.56 89 LEU A O 1
ATOM 720 N N . LYS A 1 90 ? -13.048 -1.791 5.262 1.00 90.81 90 LYS A N 1
ATOM 721 C CA . LYS A 1 90 ? -14.303 -1.788 6.034 1.00 90.81 90 LYS A CA 1
ATOM 722 C C . LYS A 1 90 ? -14.128 -2.188 7.504 1.00 90.81 90 LYS A C 1
ATOM 724 O O . LYS A 1 90 ? -14.898 -1.735 8.341 1.00 90.81 90 LYS A O 1
ATOM 729 N N . ASN A 1 91 ? -13.107 -2.986 7.811 1.00 92.44 91 ASN A N 1
ATOM 730 C CA . ASN A 1 91 ? -12.806 -3.442 9.167 1.00 92.44 91 ASN A CA 1
ATOM 731 C C . ASN A 1 91 ? -11.916 -2.438 9.920 1.00 92.44 91 ASN A C 1
ATOM 733 O O . ASN A 1 91 ? -11.657 -2.592 11.111 1.00 92.44 91 ASN A O 1
ATOM 737 N N . LEU A 1 92 ? -11.447 -1.389 9.236 1.00 90.38 92 LEU A N 1
ATOM 738 C CA . LEU A 1 92 ? -10.455 -0.455 9.745 1.00 90.38 92 LEU A CA 1
ATOM 739 C C . LEU A 1 92 ? -10.952 1.006 9.675 1.00 90.38 92 LEU A C 1
ATOM 741 O O . LEU A 1 92 ? -10.471 1.804 8.861 1.00 90.38 92 LEU A O 1
ATOM 745 N N . PRO A 1 93 ? -11.860 1.418 10.583 1.00 89.38 93 PRO A N 1
ATOM 746 C CA . PRO A 1 93 ? -12.520 2.729 10.539 1.00 89.38 93 PRO A CA 1
ATOM 747 C C . PRO A 1 93 ? -11.550 3.908 10.674 1.00 89.38 93 PRO A C 1
ATOM 749 O O . PRO A 1 93 ? -11.815 5.004 10.180 1.00 89.38 93 PRO A O 1
ATOM 752 N N . LYS A 1 94 ? -10.390 3.700 11.313 1.00 87.81 94 LYS A N 1
ATOM 753 C CA . LYS A 1 94 ? -9.333 4.716 11.387 1.00 87.81 94 LYS A CA 1
ATOM 754 C C . LYS A 1 94 ? -8.823 5.080 9.992 1.00 87.81 94 LYS A C 1
ATOM 756 O O . LYS A 1 94 ? -8.730 6.263 9.690 1.00 87.81 94 LYS A O 1
ATOM 761 N N . PHE A 1 95 ? -8.532 4.093 9.143 1.00 87.25 95 PHE A N 1
ATOM 762 C CA . PHE A 1 95 ? -8.033 4.338 7.787 1.00 87.25 95 PHE A CA 1
ATOM 763 C C . PHE A 1 95 ? -9.114 4.924 6.876 1.00 87.25 95 PHE A C 1
ATOM 765 O O . PHE A 1 95 ? -8.812 5.823 6.098 1.00 87.25 95 PHE A O 1
ATOM 772 N N . GLN A 1 96 ? -10.377 4.511 7.033 1.00 88.31 96 GLN A N 1
ATOM 773 C CA . GLN A 1 96 ? -11.499 5.131 6.317 1.00 88.31 96 GLN A CA 1
ATOM 774 C C . GLN A 1 96 ? -11.586 6.636 6.580 1.00 88.31 96 GLN A C 1
ATOM 776 O O . GLN A 1 96 ? -11.632 7.422 5.639 1.00 88.31 96 GLN A O 1
ATOM 781 N N . LYS A 1 97 ? -11.534 7.049 7.854 1.00 88.00 97 LYS A N 1
ATOM 782 C CA . LYS A 1 97 ? -11.545 8.472 8.229 1.00 88.00 97 LYS A CA 1
ATOM 783 C C . LYS A 1 97 ? -10.365 9.243 7.636 1.00 88.00 97 LYS A C 1
ATOM 785 O O . LYS A 1 97 ? -10.529 10.391 7.250 1.00 88.00 97 LYS A O 1
ATOM 790 N N . LEU A 1 98 ? -9.183 8.626 7.568 1.00 85.38 98 LEU A N 1
ATOM 791 C CA . LEU A 1 98 ? -8.004 9.263 6.976 1.00 85.38 98 LEU A CA 1
ATOM 792 C C . LEU A 1 98 ? -8.172 9.528 5.479 1.00 85.38 98 LEU A C 1
ATOM 794 O O . LEU A 1 98 ? -7.769 10.584 5.011 1.00 85.38 98 LEU A O 1
ATOM 798 N N . ILE A 1 99 ? -8.767 8.582 4.752 1.00 83.56 99 ILE A N 1
ATOM 799 C CA . ILE A 1 99 ? -8.981 8.696 3.305 1.00 83.56 99 ILE A CA 1
ATOM 800 C C . ILE A 1 99 ? -10.110 9.683 2.985 1.00 83.56 99 ILE A C 1
ATOM 802 O O . ILE A 1 99 ? -10.002 10.416 2.013 1.00 83.56 99 ILE A O 1
ATOM 806 N N . LEU A 1 100 ? -11.173 9.729 3.797 1.00 83.19 100 LEU A N 1
ATOM 807 C CA . LEU A 1 100 ? -12.300 10.654 3.598 1.00 83.19 100 LEU A CA 1
ATOM 808 C C . LEU A 1 100 ? -11.936 12.131 3.821 1.00 83.19 100 LEU A C 1
ATOM 810 O O . LEU A 1 100 ? -12.648 13.006 3.344 1.00 83.19 100 LEU A O 1
ATOM 814 N N . ASN A 1 101 ? -10.857 12.403 4.557 1.00 74.12 101 ASN A N 1
ATOM 815 C CA . ASN A 1 101 ? -10.402 13.756 4.888 1.00 74.12 101 ASN A CA 1
ATOM 816 C C . ASN A 1 101 ? -9.295 14.278 3.943 1.00 74.12 101 ASN A C 1
ATOM 818 O O . ASN A 1 101 ? -8.627 15.256 4.285 1.00 74.12 101 ASN A O 1
ATOM 822 N N . GLN A 1 102 ? -9.055 13.599 2.817 1.00 66.62 102 GLN A N 1
ATOM 823 C CA . GLN A 1 102 ? -8.131 13.992 1.742 1.00 66.62 102 GLN A CA 1
ATOM 824 C C . GLN A 1 102 ? -8.885 14.657 0.597 1.00 66.62 102 GLN A C 1
ATOM 826 O O . GLN A 1 102 ? -8.331 15.636 0.055 1.00 66.62 102 GLN A O 1
#

pLDDT: mean 79.44, std 13.98, range [37.78, 93.19]

Secondary structure (DSSP, 8-state):
---GGGTTEEEEEEGGG-GGGEEEEEEEEE--STTTEEEEESS-----TT-EEEETTEEEEEEEEEES--TT-TT---EEEEEEEEEEGGG-HHHHHHHHT-

Sequence (102 aa):
MLTKNGLNAEAYFVINSKPKNVKKIKGHFVENLPINSKIIILEDLLIKENDNVIVNGNVFKISQKIINKHPIKKTFESCEYRLTLVDQLKNLPKFQKLILNQ

Foldseek 3Di:
DFDPCQQFWWKWWCAPVDLVPIDIFTWRWADDDQFFTKTKGQDDDPHDFQTWMATPQWIWTFHDWDAQADPPDPPTRITMTGIHTDGGNVVPVVVVVSVVVD

Radius of gyration: 12.99 Å; chains: 1; bounding box: 30×28×31 Å

Organism: Spiroplasma citri (NCBI:txid2133)